Protein AF-A0A529MGX9-F1 (afdb_monomer_lite)

Radius of gyration: 15.9 Å; chains: 1; bounding box: 37×28×40 Å

Secondary structure (DSSP, 8-state):
-HHHHS-TTS-----HHHHHHHHHHHHHHHHHHHHHHHH-TTPPP----SHHHHHHHHHHHHHHHHHHHHHHTT-HHHHHHHHHHHHHHHHHHHHHHHTTSS--

Structure (mmCIF, N/CA/C/O backbone):
data_AF-A0A529MGX9-F1
#
_entry.id   AF-A0A529MGX9-F1
#
loop_
_atom_site.group_PDB
_atom_site.id
_atom_site.type_symbol
_atom_site.label_atom_id
_atom_site.label_alt_id
_atom_site.label_comp_id
_atom_site.label_asym_id
_atom_site.label_entity_id
_atom_site.label_seq_id
_atom_site.pdbx_PDB_ins_code
_atom_site.Cartn_x
_atom_site.Cartn_y
_atom_site.Cartn_z
_atom_site.occupancy
_atom_site.B_iso_or_equiv
_atom_site.auth_seq_id
_atom_site.auth_comp_id
_atom_site.auth_asym_id
_atom_site.auth_atom_id
_atom_site.pdbx_PDB_model_num
ATOM 1 N N . PHE A 1 1 ? 4.455 -6.044 -13.069 1.00 87.44 1 PHE A N 1
ATOM 2 C CA . PHE A 1 1 ? 5.745 -6.507 -13.591 1.00 87.44 1 PHE A CA 1
ATOM 3 C C . PHE A 1 1 ? 6.391 -5.421 -14.434 1.00 87.44 1 PHE A C 1
ATOM 5 O O . PHE A 1 1 ? 7.242 -4.731 -13.902 1.00 87.44 1 PHE A O 1
ATOM 12 N N . MET A 1 2 ? 5.939 -5.166 -15.672 1.00 89.75 2 MET A N 1
ATOM 13 C CA . MET A 1 2 ? 6.582 -4.149 -16.528 1.00 89.75 2 MET A CA 1
ATOM 14 C C . MET A 1 2 ? 6.689 -2.768 -15.867 1.00 89.75 2 MET A C 1
ATOM 16 O O . MET A 1 2 ? 7.749 -2.168 -15.875 1.00 89.75 2 MET A O 1
ATOM 20 N N . LEU A 1 3 ? 5.617 -2.300 -15.221 1.00 91.06 3 LEU A N 1
ATOM 21 C CA . LEU A 1 3 ? 5.623 -1.012 -14.515 1.00 91.06 3 LEU A CA 1
ATOM 22 C C . LEU A 1 3 ? 6.325 -1.043 -13.148 1.00 91.06 3 LEU A C 1
ATOM 24 O O . LEU A 1 3 ? 6.585 0.012 -12.585 1.00 91.06 3 LEU A O 1
ATOM 28 N N . SER A 1 4 ? 6.556 -2.225 -12.573 1.00 90.00 4 SER A N 1
ATOM 29 C CA . SER A 1 4 ? 7.065 -2.376 -11.203 1.00 90.00 4 SER A CA 1
ATOM 30 C C . SER A 1 4 ? 8.566 -2.643 -11.142 1.00 90.00 4 SER A C 1
ATOM 32 O O . SER A 1 4 ? 9.215 -2.203 -10.196 1.00 90.00 4 SER A O 1
ATOM 34 N N . ASP A 1 5 ? 9.115 -3.336 -12.140 1.00 83.62 5 ASP A N 1
ATOM 35 C CA . ASP A 1 5 ? 10.432 -3.978 -12.046 1.00 83.62 5 ASP A CA 1
ATOM 36 C C . ASP A 1 5 ? 11.507 -3.269 -12.892 1.00 83.62 5 ASP A C 1
ATOM 38 O O . ASP A 1 5 ? 12.681 -3.652 -12.857 1.00 83.62 5 ASP A O 1
ATOM 42 N N . SER A 1 6 ? 11.153 -2.191 -13.603 1.00 79.38 6 SER A N 1
ATOM 43 C CA . SER A 1 6 ? 12.132 -1.272 -14.185 1.00 79.38 6 SER A CA 1
ATOM 44 C C . SER A 1 6 ? 11.819 0.196 -13.915 1.00 79.38 6 SER A C 1
ATOM 46 O O . SER A 1 6 ? 10.659 0.606 -13.854 1.00 79.38 6 SER A O 1
ATOM 48 N N . PRO A 1 7 ? 12.869 1.019 -13.789 1.00 77.50 7 PRO A N 1
ATOM 49 C CA . PRO A 1 7 ? 12.754 2.450 -14.014 1.00 77.50 7 PRO A CA 1
ATOM 50 C C . PRO A 1 7 ? 12.209 2.761 -15.421 1.00 77.50 7 PRO A C 1
ATOM 52 O O . PRO A 1 7 ? 12.471 1.989 -16.347 1.00 77.50 7 PRO A O 1
ATOM 55 N N . PRO A 1 8 ? 11.485 3.881 -15.601 1.00 76.38 8 PRO A N 1
ATOM 56 C CA . PRO A 1 8 ? 10.880 4.247 -16.886 1.00 76.38 8 PRO A CA 1
ATOM 57 C C . PRO A 1 8 ? 11.899 4.404 -18.024 1.00 76.38 8 PRO A C 1
ATOM 59 O O . PRO A 1 8 ? 11.546 4.242 -19.187 1.00 76.38 8 PRO A O 1
ATOM 62 N N . GLU A 1 9 ? 13.155 4.707 -17.700 1.00 80.75 9 GLU A N 1
ATOM 63 C CA . GLU A 1 9 ? 14.257 4.868 -18.646 1.00 80.75 9 GLU A CA 1
ATOM 64 C C . GLU A 1 9 ? 14.954 3.560 -19.050 1.00 80.75 9 GLU A C 1
ATOM 66 O O . GLU A 1 9 ? 15.849 3.590 -19.893 1.00 80.75 9 GLU A O 1
ATOM 71 N N . ARG A 1 10 ? 14.596 2.422 -18.439 1.00 81.81 10 ARG A N 1
ATOM 72 C CA . ARG A 1 10 ? 15.264 1.137 -18.672 1.00 81.81 10 ARG A CA 1
ATOM 73 C C . ARG A 1 10 ? 14.342 0.154 -19.380 1.00 81.81 10 ARG A C 1
ATOM 75 O O . ARG A 1 10 ? 13.213 -0.069 -18.940 1.00 81.81 10 ARG A O 1
ATOM 82 N N . ASP A 1 11 ? 14.885 -0.516 -20.391 1.00 82.62 11 ASP A N 1
ATOM 83 C CA . ASP A 1 11 ? 14.216 -1.630 -21.055 1.00 82.62 11 ASP A CA 1
ATOM 84 C C . ASP A 1 11 ? 13.873 -2.757 -20.064 1.00 82.62 11 ASP A C 1
ATOM 86 O O . ASP A 1 11 ? 14.614 -3.050 -19.115 1.00 82.62 11 ASP A O 1
ATOM 90 N N . VAL A 1 12 ? 12.716 -3.382 -20.291 1.00 84.06 12 VAL A N 1
ATOM 91 C CA . VAL A 1 12 ? 12.236 -4.553 -19.548 1.00 84.06 12 VAL A CA 1
ATOM 92 C C . VAL A 1 12 ? 12.196 -5.737 -20.479 1.00 84.06 12 VAL A C 1
ATOM 94 O O . VAL A 1 12 ? 11.434 -5.747 -21.445 1.00 84.06 12 VAL A O 1
ATOM 97 N N . GLU A 1 13 ? 12.934 -6.776 -20.117 1.00 87.12 13 GLU A N 1
ATOM 98 C CA . GLU A 1 13 ? 12.708 -8.099 -20.672 1.00 87.12 13 GLU A CA 1
ATOM 99 C C . GLU A 1 13 ? 11.552 -8.773 -19.932 1.00 87.12 13 GLU A C 1
ATOM 101 O O . GLU A 1 13 ? 11.478 -8.776 -18.698 1.00 87.12 13 GLU A O 1
ATOM 106 N N . TRP A 1 14 ? 10.619 -9.331 -20.699 1.00 89.31 14 TRP A N 1
ATOM 107 C CA . TRP A 1 14 ? 9.554 -10.150 -20.142 1.00 89.31 14 TRP A CA 1
ATOM 108 C C . TRP A 1 14 ? 10.142 -11.390 -19.465 1.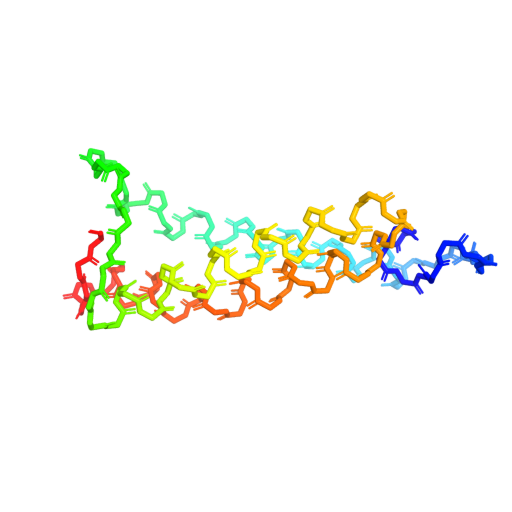00 89.31 14 TRP A C 1
ATOM 110 O O . TRP A 1 14 ? 10.930 -12.111 -20.072 1.00 89.31 14 TRP A O 1
ATOM 120 N N . THR A 1 15 ? 9.702 -11.678 -18.238 1.00 93.00 15 THR A N 1
ATOM 121 C CA . THR A 1 15 ? 10.004 -12.942 -17.561 1.00 93.00 15 THR A CA 1
ATOM 122 C C . THR A 1 15 ? 8.754 -13.509 -16.899 1.00 93.00 15 THR A C 1
ATOM 124 O O . THR A 1 15 ? 7.962 -12.778 -16.292 1.00 93.00 15 THR A O 1
ATOM 127 N N . ASP A 1 16 ? 8.590 -14.829 -16.978 1.00 95.38 16 ASP A N 1
ATOM 128 C CA . ASP A 1 16 ? 7.464 -15.520 -16.341 1.00 95.38 16 ASP A CA 1
ATOM 129 C C . ASP A 1 16 ? 7.528 -15.402 -14.812 1.00 95.38 16 ASP A C 1
ATOM 131 O O . ASP A 1 16 ? 6.506 -15.191 -14.156 1.00 95.38 16 ASP A O 1
ATOM 135 N N . ASP A 1 17 ? 8.734 -15.425 -14.238 1.00 94.62 17 ASP A N 1
ATOM 136 C CA . ASP A 1 17 ? 8.953 -15.213 -12.804 1.00 94.62 17 ASP A CA 1
ATOM 137 C C . ASP A 1 17 ? 8.526 -13.813 -12.353 1.00 94.62 17 ASP A C 1
ATOM 139 O O . ASP A 1 17 ? 7.895 -13.653 -11.299 1.00 94.62 17 ASP A O 1
ATOM 143 N N . GLY A 1 18 ? 8.816 -12.797 -13.168 1.00 92.38 18 GLY A N 1
ATOM 144 C CA . GLY A 1 18 ? 8.392 -11.424 -12.937 1.00 92.38 18 GLY A CA 1
ATOM 145 C C . GLY A 1 18 ? 6.872 -11.262 -12.995 1.00 92.38 18 GLY A C 1
ATOM 146 O O . GLY A 1 18 ? 6.260 -10.649 -12.109 1.00 92.38 18 GLY A O 1
ATOM 147 N N . ALA A 1 19 ? 6.232 -11.875 -13.994 1.00 94.00 19 ALA A N 1
ATOM 148 C CA . ALA A 1 19 ? 4.776 -11.924 -14.097 1.00 94.00 19 ALA A CA 1
ATOM 149 C C . ALA A 1 19 ? 4.145 -12.634 -12.882 1.00 94.00 19 ALA A C 1
ATOM 151 O O . ALA A 1 19 ? 3.206 -12.111 -12.270 1.00 94.00 19 ALA A O 1
ATOM 152 N N . ALA A 1 20 ? 4.708 -13.770 -12.463 1.00 96.69 20 ALA A N 1
ATOM 153 C CA . ALA A 1 20 ? 4.265 -14.506 -11.283 1.00 96.69 20 ALA A CA 1
ATOM 154 C C . ALA A 1 20 ? 4.442 -13.693 -9.987 1.00 96.69 20 ALA A C 1
ATOM 156 O O . ALA A 1 20 ? 3.580 -13.736 -9.104 1.00 96.69 20 ALA A O 1
ATOM 157 N N . GLY A 1 21 ? 5.523 -12.916 -9.866 1.00 95.50 21 GLY A N 1
ATOM 158 C CA . GLY A 1 21 ? 5.751 -11.990 -8.754 1.00 95.50 21 GLY A CA 1
ATOM 159 C C . GLY A 1 21 ? 4.659 -10.929 -8.642 1.00 95.50 21 GLY A C 1
ATOM 160 O O . GLY A 1 21 ? 4.051 -10.771 -7.578 1.00 95.50 21 GLY A O 1
ATOM 161 N N . ALA A 1 22 ? 4.338 -10.269 -9.755 1.00 95.62 22 ALA A N 1
ATOM 162 C CA . ALA A 1 22 ? 3.256 -9.290 -9.805 1.00 95.62 22 ALA A CA 1
ATOM 163 C C . ALA A 1 22 ? 1.895 -9.921 -9.463 1.00 95.62 22 ALA A C 1
ATOM 165 O O . ALA A 1 22 ? 1.132 -9.346 -8.685 1.00 95.62 22 ALA A O 1
ATOM 166 N N . HIS A 1 23 ? 1.621 -11.129 -9.965 1.00 97.19 23 HIS A N 1
ATOM 167 C CA . HIS A 1 23 ? 0.411 -11.873 -9.621 1.00 97.19 23 HIS A CA 1
ATOM 168 C C . HIS A 1 23 ? 0.312 -12.141 -8.110 1.00 97.19 23 HIS A C 1
ATOM 170 O O . HIS A 1 23 ? -0.714 -11.839 -7.499 1.00 97.19 23 HIS A O 1
ATOM 176 N N . ARG A 1 24 ? 1.383 -12.635 -7.469 1.00 97.81 24 ARG A N 1
ATOM 177 C CA . ARG A 1 24 ? 1.401 -12.871 -6.011 1.00 97.81 24 ARG A CA 1
ATOM 178 C C . ARG A 1 24 ? 1.091 -11.602 -5.217 1.00 97.81 24 ARG A C 1
ATOM 180 O O . ARG A 1 24 ? 0.392 -11.676 -4.203 1.00 97.81 24 ARG A O 1
ATOM 187 N N . PHE A 1 25 ? 1.585 -10.450 -5.668 1.00 97.44 25 PHE A N 1
ATOM 188 C CA . PHE A 1 25 ? 1.303 -9.181 -5.008 1.00 97.44 25 PHE A CA 1
ATOM 189 C C . PHE A 1 25 ? -0.151 -8.736 -5.172 1.00 97.44 25 PHE A C 1
ATOM 191 O O . PHE A 1 25 ? -0.785 -8.385 -4.180 1.00 97.44 25 PHE A O 1
ATOM 198 N N . VAL A 1 26 ? -0.727 -8.842 -6.372 1.00 97.88 26 VAL A N 1
ATOM 199 C CA . VAL A 1 26 ? -2.158 -8.559 -6.581 1.00 97.88 26 VAL A CA 1
ATOM 200 C C . VAL A 1 26 ? -3.024 -9.464 -5.700 1.00 97.88 26 VAL A C 1
ATOM 202 O O . VAL A 1 26 ? -3.914 -8.977 -5.005 1.00 97.88 26 VAL A O 1
ATOM 205 N N . GLN A 1 27 ? -2.703 -10.759 -5.618 1.00 98.31 27 GLN A N 1
ATOM 206 C CA . GLN A 1 27 ? -3.398 -11.692 -4.721 1.00 98.31 27 GLN A CA 1
ATOM 207 C C . GLN A 1 27 ? -3.236 -11.329 -3.239 1.00 98.31 27 GLN A C 1
ATOM 209 O O . GLN A 1 27 ? -4.090 -11.639 -2.410 1.00 98.31 27 GLN A O 1
ATOM 214 N N . ARG A 1 28 ? -2.127 -10.691 -2.854 1.00 97.69 28 ARG A N 1
ATOM 215 C CA . ARG A 1 28 ? -1.945 -10.166 -1.497 1.00 97.69 28 ARG A CA 1
ATOM 216 C C . ARG A 1 28 ? -2.868 -8.983 -1.218 1.00 97.69 28 ARG A C 1
ATOM 218 O O . ARG A 1 28 ? -3.501 -8.978 -0.168 1.00 97.69 28 ARG A O 1
ATOM 225 N N . ILE A 1 29 ? -2.970 -8.031 -2.143 1.00 97.69 29 ILE A N 1
ATOM 226 C CA . ILE A 1 29 ? -3.905 -6.903 -2.023 1.00 97.69 29 ILE A CA 1
ATOM 227 C C . ILE A 1 29 ? -5.340 -7.424 -1.927 1.00 97.69 29 ILE A C 1
ATOM 229 O O . ILE A 1 29 ? -6.077 -7.008 -1.041 1.00 97.69 29 ILE A O 1
ATOM 233 N N . TRP A 1 30 ? -5.710 -8.383 -2.780 1.00 97.69 30 TRP A N 1
ATOM 234 C CA . TRP A 1 30 ? -7.040 -8.990 -2.757 1.00 97.69 30 TRP A CA 1
ATOM 235 C C . TRP A 1 30 ? -7.401 -9.552 -1.377 1.00 97.69 30 TRP A C 1
ATOM 237 O O . TRP A 1 30 ? -8.463 -9.244 -0.847 1.00 97.69 30 TRP A O 1
ATOM 247 N N . ARG A 1 31 ? -6.491 -10.305 -0.747 1.00 96.50 31 ARG A N 1
ATOM 248 C CA . ARG A 1 31 ? -6.695 -10.838 0.610 1.00 96.50 31 ARG A CA 1
ATOM 249 C C . ARG A 1 31 ? -6.881 -9.741 1.660 1.00 96.50 31 ARG A C 1
ATOM 251 O O . ARG A 1 31 ? -7.757 -9.876 2.502 1.00 96.50 31 ARG A O 1
ATOM 258 N N . LEU A 1 32 ? -6.106 -8.653 1.594 1.00 96.12 32 LEU A N 1
ATOM 259 C CA . LEU A 1 32 ? -6.280 -7.508 2.502 1.00 96.12 32 LEU A CA 1
ATOM 260 C C . LEU A 1 32 ? -7.660 -6.862 2.344 1.00 96.12 32 LEU A C 1
ATOM 262 O O . LEU A 1 32 ? -8.304 -6.539 3.336 1.00 96.12 32 LEU A O 1
ATOM 266 N N . VAL A 1 33 ? -8.126 -6.707 1.102 1.00 95.56 33 VAL A N 1
ATOM 267 C CA . VAL A 1 33 ? -9.465 -6.173 0.820 1.00 95.56 33 VAL A CA 1
ATOM 268 C C . VAL A 1 33 ? -10.550 -7.100 1.358 1.00 95.56 33 VAL A C 1
ATOM 270 O O . VAL A 1 33 ? -11.512 -6.604 1.926 1.00 95.56 33 VAL A O 1
ATOM 273 N N . GLN A 1 34 ? -10.400 -8.421 1.223 1.00 95.75 34 GLN A N 1
ATOM 274 C CA . GLN A 1 34 ? -11.365 -9.384 1.766 1.00 95.75 34 GLN A CA 1
ATOM 275 C C . GLN A 1 34 ? -11.478 -9.288 3.293 1.00 95.75 34 GLN A C 1
ATOM 277 O O . GLN A 1 34 ? -12.589 -9.207 3.801 1.00 95.75 34 GLN A O 1
ATOM 282 N N . ILE A 1 35 ? -10.350 -9.190 4.007 1.00 93.69 35 ILE A N 1
ATOM 283 C CA . ILE A 1 35 ? -10.339 -8.985 5.468 1.00 93.69 35 ILE A CA 1
ATOM 284 C C . ILE A 1 35 ? -11.081 -7.693 5.834 1.00 93.69 35 ILE A C 1
ATOM 286 O O . ILE A 1 35 ? -11.926 -7.674 6.722 1.00 93.69 35 ILE A O 1
ATOM 290 N N . ALA A 1 36 ? -10.802 -6.604 5.116 1.00 92.38 36 ALA A N 1
ATOM 291 C CA . ALA A 1 36 ? -11.461 -5.326 5.358 1.00 92.38 36 ALA A CA 1
ATOM 292 C C . ALA A 1 36 ? -12.964 -5.354 5.016 1.00 92.38 36 ALA A C 1
ATOM 294 O O . ALA A 1 36 ? -13.763 -4.701 5.683 1.00 92.38 36 ALA A O 1
ATOM 295 N N . ALA A 1 37 ? -13.366 -6.095 3.982 1.00 92.94 37 ALA A N 1
ATOM 296 C CA . ALA A 1 37 ? -14.742 -6.135 3.491 1.00 92.94 37 ALA A CA 1
ATOM 297 C C . ALA A 1 37 ? -15.737 -6.718 4.506 1.00 92.94 37 ALA A C 1
ATOM 299 O O . ALA A 1 37 ? -16.919 -6.390 4.434 1.00 92.94 37 ALA A O 1
ATOM 300 N N . GLU A 1 38 ? -15.274 -7.536 5.452 1.00 89.38 38 GLU A N 1
ATOM 301 C CA . GLU A 1 38 ? -16.108 -8.062 6.537 1.00 89.38 38 GLU A CA 1
ATOM 302 C C . GLU A 1 38 ? -16.386 -7.006 7.622 1.00 89.38 38 GLU A C 1
ATOM 304 O O . GLU A 1 38 ? -17.480 -6.978 8.185 1.00 89.38 38 GLU A O 1
ATOM 309 N N . SER A 1 39 ? -15.436 -6.095 7.866 1.00 89.00 39 SER A N 1
ATOM 310 C CA . SER A 1 39 ? -15.472 -5.158 9.003 1.00 89.00 39 SER A CA 1
ATOM 311 C C . SER A 1 39 ? -15.827 -3.713 8.639 1.00 89.00 39 SER A C 1
ATOM 313 O O . SER 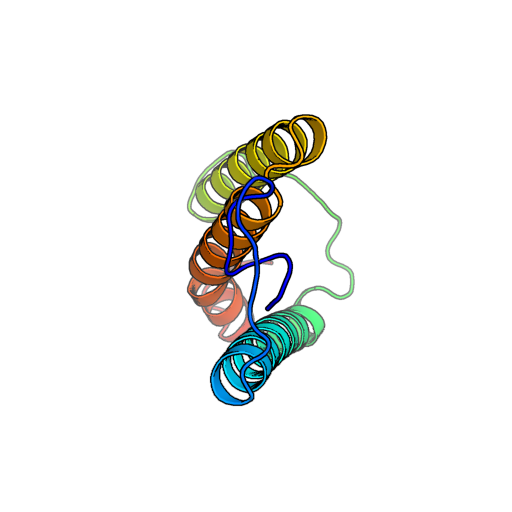A 1 39 ? -16.273 -2.951 9.492 1.00 89.00 39 SER A O 1
ATOM 315 N N . LEU A 1 40 ? -15.624 -3.306 7.384 1.00 87.75 40 LEU A N 1
ATOM 316 C CA . LEU A 1 40 ? -15.893 -1.943 6.916 1.00 87.75 40 LEU A CA 1
ATOM 317 C C . LEU A 1 40 ? -17.348 -1.612 6.504 1.00 87.75 40 LEU A C 1
ATOM 319 O O . LEU A 1 40 ? -17.637 -0.416 6.373 1.00 87.75 40 LEU A O 1
ATOM 323 N N . PRO A 1 41 ? -18.292 -2.554 6.277 1.00 92.06 41 PRO A N 1
ATOM 324 C CA . PRO A 1 41 ? -19.665 -2.185 5.937 1.00 92.06 41 PRO A CA 1
ATOM 325 C C . PRO A 1 41 ? -20.299 -1.252 6.981 1.00 92.06 41 PRO A C 1
ATOM 327 O O . PRO A 1 41 ? -20.362 -1.560 8.166 1.00 92.06 41 PRO A O 1
ATOM 330 N N . GLY A 1 42 ? -20.788 -0.090 6.537 1.00 90.00 42 GLY A N 1
ATOM 331 C CA . GLY A 1 42 ? -21.412 0.913 7.411 1.00 90.00 42 GLY A CA 1
ATOM 332 C C . GLY A 1 42 ? -20.434 1.840 8.146 1.00 90.00 42 GLY A C 1
ATOM 333 O O . GLY A 1 42 ? -20.876 2.829 8.738 1.00 90.00 42 GLY A O 1
ATOM 334 N N . VAL A 1 43 ? -19.123 1.594 8.059 1.00 91.19 43 VAL A N 1
ATOM 335 C CA . VAL A 1 43 ? -18.093 2.496 8.587 1.00 91.19 43 VAL A CA 1
ATOM 336 C C . VAL A 1 43 ? -18.016 3.736 7.699 1.00 91.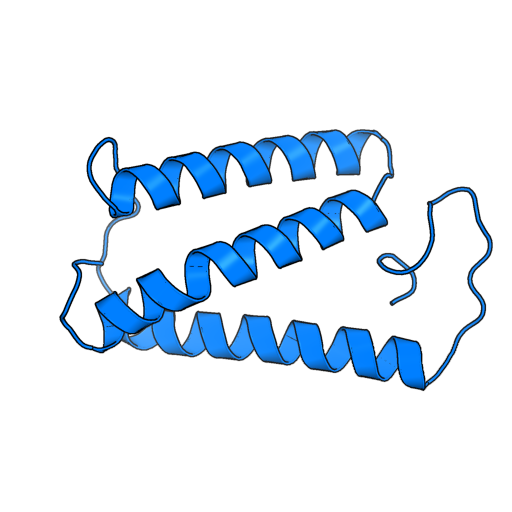19 43 VAL A C 1
ATOM 338 O O . VAL A 1 43 ? -17.829 3.656 6.483 1.00 91.19 43 VAL A O 1
ATOM 341 N N . LYS A 1 44 ? -18.189 4.917 8.299 1.00 91.75 44 LYS A N 1
ATOM 342 C CA . LYS A 1 44 ? -18.066 6.184 7.572 1.00 91.75 44 LYS A CA 1
ATOM 343 C C . LYS A 1 44 ? -16.585 6.504 7.359 1.00 91.75 44 LYS A C 1
ATOM 345 O O . LYS A 1 44 ? -15.850 6.529 8.344 1.00 91.75 44 LYS A O 1
ATOM 350 N N . PRO A 1 45 ? -16.150 6.830 6.128 1.00 89.19 45 PRO A N 1
ATOM 351 C CA . PRO A 1 45 ? -14.777 7.252 5.889 1.00 89.19 45 PRO A CA 1
ATOM 352 C C . PRO A 1 45 ? -14.430 8.480 6.736 1.00 89.19 45 PRO A C 1
ATOM 354 O O . PRO A 1 45 ? -15.056 9.534 6.603 1.00 89.19 45 PRO A O 1
ATOM 357 N N . ALA A 1 46 ? -13.430 8.348 7.602 1.00 90.75 46 ALA A N 1
ATOM 358 C CA . ALA A 1 46 ? -12.940 9.430 8.441 1.00 90.75 46 ALA A CA 1
ATOM 359 C C . ALA A 1 46 ? -11.434 9.279 8.670 1.00 90.75 46 ALA A C 1
ATOM 361 O O . ALA A 1 46 ? -10.937 8.195 8.962 1.00 90.75 46 ALA A O 1
ATOM 362 N N . ALA A 1 47 ? -10.696 10.383 8.556 1.00 91.62 47 ALA A N 1
ATOM 363 C CA . ALA A 1 47 ? -9.285 10.394 8.912 1.00 91.62 47 ALA A CA 1
ATOM 364 C C . ALA A 1 47 ? -9.140 10.424 10.439 1.00 91.62 47 ALA A C 1
ATOM 366 O O . ALA A 1 47 ? -9.563 11.381 11.093 1.00 91.62 47 ALA A O 1
ATOM 367 N N . ALA A 1 48 ? -8.499 9.403 11.001 1.00 92.94 48 ALA A N 1
ATOM 368 C CA . ALA A 1 48 ? -8.085 9.416 12.397 1.00 92.94 48 ALA A CA 1
ATOM 369 C C . ALA A 1 48 ? -6.903 10.379 12.605 1.00 92.94 4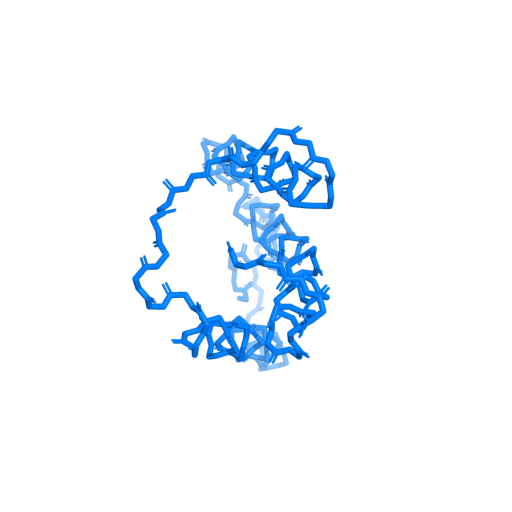8 ALA A C 1
ATOM 371 O O . ALA A 1 48 ? -6.067 10.558 11.711 1.00 92.94 48 ALA A O 1
ATOM 372 N N . LYS A 1 49 ? -6.850 11.005 13.786 1.00 93.50 49 LYS A N 1
ATOM 373 C CA . LYS A 1 49 ? -5.821 11.992 14.165 1.00 93.50 49 LYS A CA 1
ATOM 374 C C . LYS A 1 49 ? -4.839 11.464 15.209 1.00 93.50 49 LYS A C 1
ATOM 376 O O . LYS A 1 49 ? -3.670 11.829 15.165 1.00 93.50 49 LYS A O 1
ATOM 381 N N . ASP A 1 50 ? -5.306 10.571 16.077 1.00 92.69 50 ASP A N 1
ATOM 382 C CA . ASP A 1 50 ? -4.585 10.099 17.258 1.00 92.69 50 ASP A CA 1
ATOM 383 C C . ASP A 1 50 ? -4.575 8.564 17.332 1.00 92.69 50 ASP A C 1
ATOM 385 O O . ASP A 1 50 ? -5.346 7.886 16.645 1.00 92.69 50 ASP A O 1
ATOM 389 N N . GLY A 1 51 ? -3.696 8.021 18.178 1.00 93.44 51 GLY A N 1
ATOM 390 C CA . GLY A 1 51 ? -3.551 6.579 18.395 1.00 93.44 51 GLY A CA 1
ATOM 391 C C . GLY A 1 51 ? -3.093 5.805 17.154 1.00 93.44 51 GLY A C 1
ATOM 392 O O . GLY A 1 51 ? -2.600 6.380 16.178 1.00 93.44 51 GLY A O 1
ATOM 393 N N . ASP A 1 52 ? -3.281 4.487 17.190 1.00 91.88 52 ASP A N 1
ATOM 394 C CA . ASP A 1 52 ? -2.836 3.581 16.123 1.00 91.88 52 ASP A CA 1
ATOM 395 C C . ASP A 1 52 ? -3.547 3.870 14.794 1.00 91.88 52 ASP A C 1
ATOM 397 O O . ASP A 1 52 ? -2.910 3.938 13.741 1.00 91.88 52 ASP A O 1
ATOM 401 N N . ALA A 1 53 ? -4.848 4.174 14.838 1.00 92.50 53 ALA A N 1
ATOM 402 C CA . ALA A 1 53 ? -5.601 4.604 13.662 1.00 92.50 53 ALA A CA 1
ATOM 403 C C . ALA A 1 53 ? -5.052 5.921 13.076 1.00 92.50 53 ALA A C 1
ATOM 405 O O . ALA A 1 53 ? -4.958 6.075 11.855 1.00 92.50 53 ALA A O 1
ATOM 406 N N . GLY A 1 54 ? -4.634 6.870 13.923 1.00 95.31 54 GLY A N 1
ATOM 407 C CA . GLY A 1 54 ? -3.974 8.105 13.494 1.00 95.31 54 GLY A CA 1
ATOM 408 C C . GLY A 1 54 ? -2.631 7.847 12.808 1.00 95.3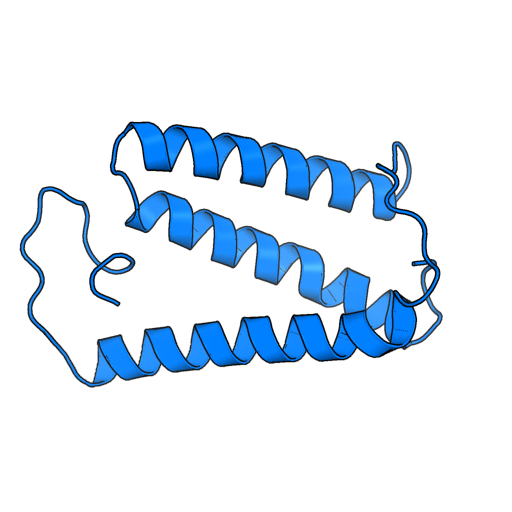1 54 GLY A C 1
ATOM 409 O O . GLY A 1 54 ? -2.331 8.461 11.779 1.00 95.31 54 GLY A O 1
ATOM 410 N N . ALA A 1 55 ? -1.845 6.893 13.315 1.00 94.38 55 ALA A N 1
ATOM 411 C CA . ALA A 1 55 ? -0.601 6.467 12.678 1.00 94.38 55 ALA A CA 1
ATOM 412 C C . ALA A 1 55 ? -0.851 5.855 11.287 1.00 94.38 55 ALA A C 1
ATOM 414 O O . ALA A 1 55 ? -0.165 6.225 10.327 1.00 94.38 55 ALA A O 1
ATOM 415 N N . VAL A 1 56 ? -1.874 5.001 11.150 1.00 94.69 56 VAL A N 1
ATOM 416 C CA . VAL A 1 56 ? -2.304 4.431 9.860 1.00 94.69 56 VAL A CA 1
ATOM 417 C C . VAL A 1 56 ? -2.755 5.528 8.896 1.00 94.69 56 VAL A C 1
ATOM 419 O O . VAL A 1 56 ? -2.276 5.590 7.764 1.00 94.69 56 VAL A O 1
ATOM 422 N N . SER A 1 57 ? -3.611 6.446 9.352 1.00 95.88 57 SER A N 1
ATOM 423 C CA . SER A 1 57 ? -4.099 7.584 8.565 1.00 95.88 57 SER A CA 1
ATOM 424 C C . SER A 1 57 ? -2.941 8.443 8.044 1.00 95.88 57 SER A C 1
ATOM 426 O O . SER A 1 57 ? -2.867 8.747 6.849 1.00 95.88 57 SER A O 1
ATOM 428 N N . LYS A 1 58 ? -1.970 8.772 8.904 1.00 96.50 58 LYS A N 1
ATOM 429 C CA . LYS A 1 58 ? -0.777 9.544 8.528 1.00 96.50 58 LYS A CA 1
ATOM 430 C C . LYS A 1 58 ? 0.086 8.809 7.500 1.00 96.50 58 LYS A C 1
ATOM 432 O O . LYS A 1 58 ? 0.541 9.432 6.538 1.00 96.50 58 LYS A O 1
ATOM 437 N N . ALA A 1 59 ? 0.311 7.508 7.688 1.00 96.44 59 ALA A N 1
ATOM 438 C CA . ALA A 1 59 ? 1.064 6.686 6.745 1.00 96.44 59 ALA A CA 1
ATOM 439 C C . ALA A 1 59 ? 0.371 6.630 5.374 1.00 96.44 59 ALA A C 1
ATOM 441 O O . ALA A 1 59 ? 1.017 6.891 4.358 1.00 96.44 59 ALA A O 1
ATOM 442 N N . ALA A 1 60 ? -0.944 6.394 5.349 1.00 96.62 60 ALA A N 1
ATOM 443 C CA . ALA A 1 60 ? -1.741 6.344 4.127 1.00 96.62 60 ALA A CA 1
ATOM 444 C C . ALA A 1 60 ? -1.683 7.662 3.341 1.00 96.62 60 ALA A C 1
ATOM 446 O O . ALA A 1 60 ? -1.401 7.645 2.146 1.00 96.62 60 ALA A O 1
ATOM 447 N N . HIS A 1 61 ? -1.854 8.813 4.002 1.00 97.38 61 HIS A N 1
ATOM 448 C CA . HIS A 1 61 ? -1.778 10.121 3.337 1.00 97.38 61 HIS A CA 1
ATOM 449 C C . HIS A 1 61 ? -0.370 10.441 2.819 1.00 97.38 61 HIS A C 1
ATOM 451 O O . HIS A 1 61 ? -0.221 10.973 1.717 1.00 97.38 61 HIS A O 1
ATOM 457 N N . LYS A 1 62 ? 0.679 10.103 3.584 1.00 98.00 62 LYS A N 1
ATOM 458 C CA . LYS A 1 62 ? 2.070 10.285 3.141 1.00 98.00 62 LYS A CA 1
ATOM 459 C C . LYS A 1 62 ? 2.362 9.452 1.892 1.00 98.00 62 LYS A C 1
ATOM 461 O O . LYS A 1 62 ? 2.980 9.957 0.957 1.00 98.00 62 LYS A O 1
ATOM 466 N N . ILE A 1 63 ? 1.908 8.200 1.878 1.00 98.44 63 ILE A N 1
ATOM 467 C CA . ILE A 1 63 ? 2.071 7.298 0.739 1.00 98.44 63 ILE A CA 1
ATOM 468 C C . ILE A 1 63 ? 1.251 7.781 -0.458 1.00 98.44 63 ILE A C 1
ATOM 470 O O . ILE A 1 63 ? 1.803 7.867 -1.547 1.00 98.44 63 ILE A O 1
ATOM 474 N N . LEU A 1 64 ? -0.014 8.165 -0.265 1.00 98.06 64 LEU A N 1
ATOM 475 C CA . LEU A 1 64 ? -0.868 8.702 -1.328 1.00 98.06 64 LEU A CA 1
ATOM 476 C C . LEU A 1 64 ? -0.208 9.893 -2.031 1.00 98.06 64 LEU A C 1
ATOM 478 O O . LEU A 1 64 ? -0.141 9.929 -3.258 1.00 98.06 64 LEU A O 1
ATOM 482 N N . ARG A 1 65 ? 0.334 10.837 -1.252 1.00 98.69 65 ARG A N 1
ATOM 483 C CA . ARG A 1 65 ? 1.078 11.973 -1.798 1.00 98.69 65 ARG A CA 1
ATOM 484 C C . ARG A 1 65 ? 2.295 11.515 -2.606 1.00 98.69 65 ARG A C 1
ATOM 486 O O . ARG A 1 65 ? 2.470 11.967 -3.730 1.00 98.69 65 ARG A O 1
ATOM 493 N N . ALA A 1 66 ? 3.116 10.622 -2.051 1.00 98.56 66 ALA A N 1
ATOM 494 C CA . ALA A 1 66 ? 4.313 10.125 -2.730 1.00 98.56 66 ALA A CA 1
ATOM 495 C C . ALA A 1 66 ? 3.979 9.378 -4.033 1.00 98.56 66 ALA A C 1
ATOM 497 O O . ALA A 1 66 ? 4.644 9.591 -5.040 1.00 98.56 66 ALA A O 1
ATOM 498 N N . VAL A 1 67 ? 2.922 8.558 -4.035 1.00 98.56 67 VAL A N 1
ATOM 499 C CA . VAL A 1 67 ? 2.408 7.882 -5.236 1.00 98.56 67 VAL A CA 1
ATOM 500 C C . VAL A 1 67 ? 2.016 8.903 -6.301 1.00 98.56 67 VAL A C 1
ATOM 502 O O . VAL A 1 67 ? 2.401 8.736 -7.454 1.00 98.56 67 VAL A O 1
ATOM 505 N N . GLY A 1 68 ? 1.297 9.967 -5.925 1.00 98.50 68 GLY A N 1
ATOM 506 C CA . GLY A 1 68 ? 0.938 11.045 -6.849 1.00 98.50 68 GLY A CA 1
ATOM 507 C C . GLY A 1 68 ? 2.166 11.714 -7.471 1.00 98.50 68 GLY A C 1
ATOM 508 O O . GLY A 1 68 ? 2.276 11.782 -8.692 1.00 98.50 68 GLY A O 1
ATOM 509 N N . GLU A 1 69 ? 3.132 12.117 -6.642 1.00 98.50 69 GLU A N 1
ATOM 510 C CA . GLU A 1 69 ? 4.379 12.752 -7.098 1.00 98.50 69 GLU A CA 1
ATOM 511 C C . GLU A 1 69 ? 5.236 11.824 -7.982 1.00 98.50 69 GLU A C 1
ATOM 513 O O . GLU A 1 69 ? 5.913 12.289 -8.903 1.00 98.50 69 GLU A O 1
ATOM 518 N N . ASP A 1 70 ? 5.248 10.517 -7.701 1.00 97.69 70 ASP A N 1
ATOM 519 C CA . ASP A 1 70 ? 5.956 9.527 -8.514 1.00 97.69 70 ASP A CA 1
ATOM 520 C C . ASP A 1 70 ? 5.255 9.321 -9.869 1.00 97.69 70 ASP A C 1
ATOM 522 O O . ASP A 1 70 ? 5.939 9.261 -10.891 1.00 97.69 70 ASP A O 1
ATOM 526 N N . ILE A 1 71 ? 3.916 9.286 -9.913 1.00 96.75 71 ILE A N 1
ATOM 527 C CA . ILE A 1 71 ? 3.138 9.175 -11.162 1.00 96.75 71 ILE A CA 1
ATOM 528 C C . ILE A 1 71 ? 3.361 10.392 -12.068 1.00 96.75 71 ILE A C 1
ATOM 530 O O . ILE A 1 71 ? 3.600 10.215 -13.262 1.00 96.75 71 ILE A O 1
ATOM 534 N N . GLU A 1 72 ? 3.349 11.611 -11.522 1.00 97.44 72 GLU A N 1
ATOM 535 C CA . GLU A 1 72 ? 3.615 12.845 -12.285 1.00 97.44 72 GLU A CA 1
ATOM 536 C C . GLU A 1 72 ? 4.990 12.831 -12.969 1.00 97.44 72 GLU A C 1
ATOM 538 O O . GLU A 1 72 ? 5.170 13.397 -14.045 1.00 97.44 72 GLU A O 1
ATOM 543 N N . LYS A 1 73 ? 5.963 12.146 -12.360 1.00 95.62 73 LYS A N 1
ATOM 544 C CA . LYS A 1 73 ? 7.332 11.989 -12.872 1.00 95.62 73 LYS A CA 1
ATOM 545 C C . LYS A 1 73 ? 7.517 10.719 -13.705 1.00 95.62 73 LYS A C 1
ATOM 547 O O . LYS A 1 73 ? 8.657 10.360 -13.995 1.00 95.62 73 LYS A O 1
ATOM 552 N N . LEU A 1 74 ? 6.430 10.015 -14.036 1.00 94.00 74 LEU A N 1
ATOM 553 C CA . LEU A 1 74 ? 6.429 8.714 -14.720 1.00 94.00 74 LEU A CA 1
ATOM 554 C C . LEU A 1 74 ? 7.231 7.619 -13.983 1.00 94.00 74 LEU A C 1
ATOM 556 O O . LEU A 1 74 ? 7.612 6.608 -14.564 1.00 94.00 74 LEU A O 1
ATOM 560 N N . GLY A 1 75 ? 7.473 7.788 -12.683 1.00 95.50 75 GLY A N 1
ATOM 561 C CA . GLY A 1 75 ? 8.188 6.852 -11.818 1.00 95.50 75 GLY A CA 1
ATOM 562 C C . GLY A 1 75 ? 7.295 5.724 -11.302 1.00 95.50 75 GLY A C 1
ATOM 563 O O . GLY A 1 75 ? 7.173 5.542 -10.090 1.00 95.50 75 GLY A O 1
ATOM 564 N N . PHE A 1 76 ? 6.651 4.969 -12.197 1.00 94.62 76 PHE A N 1
ATOM 565 C CA . PHE A 1 76 ? 5.657 3.950 -11.828 1.00 94.62 76 PHE A CA 1
ATOM 566 C C . PHE A 1 76 ? 6.207 2.847 -10.918 1.00 94.62 76 PHE A C 1
ATOM 568 O O . PHE A 1 76 ? 5.504 2.390 -10.018 1.00 94.62 76 PHE A O 1
ATOM 575 N N . ASN A 1 77 ? 7.471 2.467 -11.086 1.00 94.75 77 ASN A N 1
ATOM 576 C CA . ASN A 1 77 ? 8.129 1.488 -10.225 1.00 94.75 77 ASN A CA 1
ATOM 577 C C . ASN A 1 77 ? 8.205 1.962 -8.771 1.00 94.75 77 ASN A C 1
ATOM 579 O O . ASN A 1 77 ? 7.899 1.206 -7.848 1.00 94.75 77 ASN A O 1
ATOM 583 N N . ARG A 1 78 ? 8.541 3.240 -8.561 1.00 96.38 78 ARG A N 1
ATOM 584 C CA . ARG A 1 78 ? 8.546 3.865 -7.235 1.00 96.38 78 ARG A CA 1
ATOM 585 C C . ARG A 1 78 ? 7.132 3.981 -6.680 1.00 96.38 78 ARG A C 1
ATOM 587 O O . ARG A 1 78 ? 6.911 3.559 -5.548 1.00 96.38 78 ARG A O 1
ATOM 594 N N . ALA A 1 79 ? 6.172 4.426 -7.492 1.00 97.50 79 ALA A N 1
ATOM 595 C CA . ALA A 1 79 ? 4.767 4.485 -7.094 1.00 97.50 79 ALA A CA 1
ATOM 596 C C . ALA A 1 79 ? 4.250 3.109 -6.628 1.00 97.50 79 ALA A C 1
ATOM 598 O O . ALA A 1 79 ? 3.640 2.997 -5.566 1.00 97.50 79 ALA A O 1
ATOM 599 N N . ILE A 1 80 ? 4.559 2.036 -7.361 1.00 97.00 80 ILE A N 1
ATOM 600 C CA . ILE A 1 80 ? 4.181 0.670 -6.982 1.00 97.00 80 ILE A CA 1
ATOM 601 C C . ILE A 1 80 ? 4.908 0.230 -5.707 1.00 97.00 80 ILE A C 1
ATOM 603 O O . ILE A 1 80 ? 4.269 -0.351 -4.831 1.00 97.00 80 ILE A O 1
ATOM 607 N N . ALA A 1 81 ? 6.192 0.552 -5.536 1.00 97.06 81 ALA A N 1
ATOM 608 C CA . ALA A 1 81 ? 6.909 0.282 -4.288 1.00 97.06 81 ALA A CA 1
ATOM 609 C C . ALA A 1 81 ? 6.235 0.952 -3.072 1.00 97.06 81 ALA A C 1
ATOM 611 O O . ALA A 1 81 ? 6.103 0.325 -2.020 1.00 97.06 81 ALA A O 1
ATOM 612 N N . ARG A 1 82 ? 5.701 2.173 -3.219 1.00 98.19 82 ARG A N 1
ATOM 613 C CA . ARG A 1 82 ? 4.889 2.817 -2.168 1.00 98.19 82 ARG A CA 1
ATOM 614 C C . ARG A 1 82 ? 3.589 2.063 -1.880 1.00 98.19 82 ARG A C 1
ATOM 616 O O . ARG A 1 82 ? 3.166 1.989 -0.730 1.00 98.19 82 ARG A O 1
ATOM 623 N N . ILE A 1 83 ? 2.967 1.451 -2.886 1.00 97.69 83 ILE A N 1
ATOM 624 C CA . ILE A 1 83 ? 1.780 0.604 -2.683 1.00 97.69 83 ILE A CA 1
ATOM 625 C C . ILE A 1 83 ? 2.144 -0.672 -1.903 1.00 97.69 83 ILE A C 1
ATOM 627 O O . ILE A 1 83 ? 1.372 -1.091 -1.041 1.00 97.69 83 ILE A O 1
ATOM 631 N N . TYR A 1 84 ? 3.327 -1.265 -2.122 1.00 97.81 84 TYR A N 1
ATOM 632 C CA . TYR A 1 84 ? 3.833 -2.347 -1.260 1.00 97.81 84 TYR A CA 1
ATOM 633 C C . TYR A 1 84 ? 3.996 -1.886 0.193 1.00 97.81 84 TYR A C 1
ATOM 635 O O . TYR A 1 84 ? 3.583 -2.602 1.107 1.00 97.81 84 TYR A O 1
ATOM 643 N N . GLU A 1 85 ? 4.567 -0.697 0.414 1.00 97.81 85 GLU A N 1
ATOM 644 C CA . GLU A 1 85 ? 4.693 -0.101 1.751 1.00 97.81 85 GLU A CA 1
ATOM 645 C C . GLU A 1 85 ? 3.322 0.070 2.419 1.00 97.81 85 GLU A C 1
ATOM 647 O O . GLU A 1 85 ? 3.157 -0.317 3.576 1.00 97.81 85 GLU A O 1
ATOM 652 N N . LEU A 1 86 ? 2.317 0.559 1.685 1.00 97.62 86 LEU A N 1
ATOM 653 C CA . LEU A 1 86 ? 0.958 0.715 2.206 1.00 97.62 86 LEU A CA 1
ATOM 654 C C . LEU A 1 86 ? 0.326 -0.634 2.554 1.00 97.62 86 LEU A C 1
ATOM 656 O O . LEU A 1 86 ? -0.229 -0.793 3.636 1.00 97.62 86 LEU A O 1
ATOM 660 N N . ALA A 1 87 ? 0.447 -1.626 1.670 1.00 97.44 87 ALA A N 1
ATOM 661 C CA . ALA A 1 87 ? -0.069 -2.970 1.913 1.00 97.44 87 ALA A CA 1
ATOM 662 C C . ALA A 1 87 ? 0.585 -3.631 3.140 1.00 97.44 87 ALA A C 1
ATOM 664 O O . ALA A 1 87 ? -0.076 -4.362 3.874 1.00 97.44 87 ALA A O 1
ATOM 665 N N . ASN A 1 88 ? 1.876 -3.376 3.387 1.00 96.69 88 ASN A N 1
ATOM 666 C CA . ASN A 1 88 ? 2.551 -3.802 4.614 1.00 96.69 88 ASN A CA 1
ATOM 667 C C . ASN A 1 88 ? 1.989 -3.074 5.843 1.00 96.69 88 ASN A C 1
ATOM 669 O O . ASN A 1 88 ? 1.680 -3.725 6.837 1.00 96.69 88 ASN A O 1
ATOM 673 N N . ALA A 1 89 ? 1.832 -1.751 5.763 1.00 95.88 89 ALA A N 1
ATOM 674 C CA . ALA A 1 89 ? 1.350 -0.927 6.868 1.00 95.88 89 ALA A CA 1
ATOM 675 C C . ALA A 1 89 ? -0.100 -1.241 7.272 1.00 95.88 89 ALA A C 1
ATOM 677 O O . ALA A 1 89 ? -0.444 -1.100 8.439 1.00 95.88 89 ALA A O 1
ATOM 678 N N . LEU A 1 90 ? -0.940 -1.675 6.328 1.00 95.31 90 LEU A N 1
ATOM 679 C CA . LEU A 1 90 ? -2.344 -2.016 6.577 1.00 95.31 90 LEU A CA 1
ATOM 680 C C . LEU A 1 90 ? -2.558 -3.455 7.059 1.00 95.31 90 LEU A C 1
ATOM 682 O O . LEU A 1 90 ? -3.615 -3.746 7.608 1.00 95.31 90 LEU A O 1
ATOM 686 N N . ALA A 1 91 ? -1.585 -4.352 6.872 1.00 95.44 91 ALA A N 1
ATOM 687 C CA . ALA A 1 91 ? -1.779 -5.776 7.138 1.00 95.44 91 ALA A CA 1
ATOM 688 C C . ALA A 1 91 ? -2.131 -6.070 8.605 1.00 95.44 91 ALA A C 1
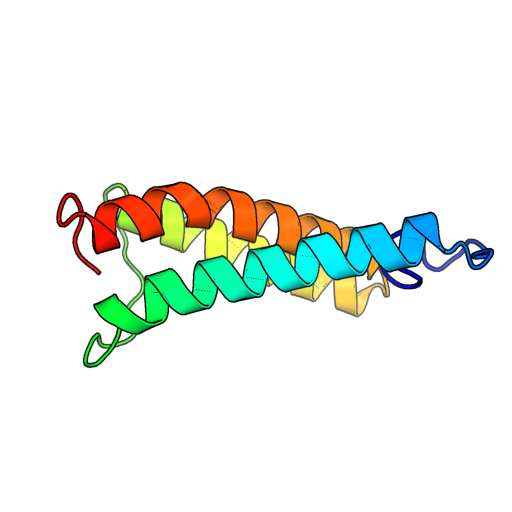ATOM 690 O O . ALA A 1 91 ? -3.144 -6.713 8.865 1.00 95.44 91 ALA A O 1
ATOM 691 N N . THR A 1 92 ? -1.326 -5.589 9.555 1.00 95.69 92 THR A N 1
ATOM 692 C CA . THR A 1 92 ? -1.594 -5.801 10.987 1.00 95.69 92 THR A CA 1
ATOM 693 C C . THR A 1 92 ? -2.844 -5.052 11.459 1.00 95.69 92 THR A C 1
ATOM 695 O O . THR A 1 92 ? -3.714 -5.714 12.014 1.00 95.69 92 THR A O 1
ATOM 698 N N . PRO A 1 93 ? -3.023 -3.744 11.170 1.00 94.88 93 PRO A N 1
ATOM 699 C CA . PRO A 1 93 ? -4.221 -3.024 11.602 1.00 94.88 93 PRO A CA 1
ATOM 700 C C . PRO A 1 93 ? -5.533 -3.652 11.122 1.00 94.88 93 PRO A C 1
ATOM 702 O O . PRO A 1 93 ? -6.481 -3.740 11.892 1.00 94.88 93 PRO A O 1
ATOM 705 N N . LEU A 1 94 ? -5.597 -4.124 9.871 1.00 93.81 94 LEU A N 1
ATOM 706 C CA . LEU A 1 94 ? -6.806 -4.776 9.358 1.00 93.81 94 LEU A CA 1
ATOM 707 C C . LEU A 1 94 ? -7.081 -6.118 10.046 1.00 93.81 94 LEU A C 1
ATOM 709 O O . LEU A 1 94 ? -8.240 -6.430 10.307 1.00 93.81 94 LEU A O 1
ATOM 713 N N . ASN A 1 95 ? -6.039 -6.887 10.373 1.00 94.44 95 ASN A N 1
ATOM 714 C CA . ASN A 1 95 ? -6.201 -8.112 11.157 1.00 94.44 95 ASN A CA 1
ATOM 715 C C . ASN A 1 95 ? -6.673 -7.808 12.583 1.00 94.44 95 ASN A C 1
ATOM 717 O O . ASN A 1 95 ? -7.587 -8.467 13.062 1.00 94.44 95 ASN A O 1
ATOM 721 N N . ASP A 1 96 ? -6.112 -6.791 13.242 1.00 95.00 96 ASP A N 1
ATOM 722 C CA . ASP A 1 96 ? -6.540 -6.401 14.589 1.00 95.00 96 ASP A CA 1
ATOM 723 C C . ASP A 1 96 ? -8.010 -5.961 14.605 1.00 95.00 96 ASP A C 1
ATOM 725 O O . ASP A 1 96 ? -8.745 -6.296 15.534 1.00 95.00 96 ASP A O 1
ATOM 729 N N . VAL A 1 97 ? -8.469 -5.264 13.561 1.00 93.56 97 VAL A N 1
ATOM 730 C CA . VAL A 1 97 ? -9.890 -4.931 13.384 1.00 93.56 97 VAL A CA 1
ATOM 731 C C . VAL A 1 97 ? -10.736 -6.193 13.185 1.00 93.56 97 VAL A C 1
ATOM 733 O O . VAL A 1 97 ? -11.757 -6.349 13.851 1.00 93.56 97 VAL A O 1
ATOM 736 N N . ALA A 1 98 ? -10.321 -7.115 12.312 1.00 92.31 98 ALA A N 1
ATOM 737 C CA . ALA A 1 98 ? -11.045 -8.367 12.066 1.00 92.31 98 ALA A CA 1
ATOM 738 C C . ALA A 1 98 ? -11.113 -9.281 13.307 1.00 92.31 98 ALA A C 1
ATOM 740 O O . ALA A 1 98 ? -12.103 -9.976 13.518 1.00 92.31 98 ALA A O 1
ATOM 741 N N . GLU A 1 99 ? -10.094 -9.245 14.166 1.00 94.06 99 GLU A N 1
ATOM 742 C CA . GLU A 1 99 ? -10.039 -9.992 15.427 1.00 94.06 99 GLU A CA 1
ATOM 743 C C . GLU A 1 99 ? -10.737 -9.268 16.597 1.00 94.06 99 GLU A C 1
ATOM 745 O O . GLU A 1 99 ? -10.749 -9.780 17.719 1.00 94.06 99 GLU A O 1
ATOM 750 N N . GLY A 1 100 ? -11.309 -8.078 16.369 1.00 91.25 100 GLY A N 1
ATOM 751 C CA . GLY A 1 100 ? -11.986 -7.280 17.398 1.00 91.25 100 GLY A CA 1
ATOM 752 C C . GLY A 1 100 ? -11.046 -6.639 18.428 1.00 91.25 100 GLY A C 1
ATOM 753 O O . GLY A 1 100 ? -11.489 -6.230 19.501 1.00 91.25 100 GLY A O 1
ATOM 754 N N . LYS A 1 101 ? -9.747 -6.557 18.123 1.00 92.81 101 LYS A N 1
ATOM 755 C CA . LYS A 1 101 ? -8.709 -5.923 18.955 1.00 92.81 101 LYS A CA 1
ATOM 756 C C . LYS A 1 101 ? -8.576 -4.421 18.696 1.00 92.81 101 LYS A C 1
ATOM 758 O O . LYS A 1 101 ? -8.014 -3.711 19.527 1.00 92.81 101 LYS A O 1
ATOM 763 N N . ALA A 1 102 ? -9.089 -3.944 17.564 1.00 90.75 102 ALA A N 1
ATOM 764 C CA . ALA A 1 102 ? -9.106 -2.541 17.173 1.00 90.75 102 ALA A CA 1
ATOM 765 C C . ALA A 1 102 ? -10.465 -2.150 16.571 1.00 90.75 102 ALA A C 1
ATOM 767 O O . ALA A 1 102 ? -11.220 -2.998 16.099 1.00 90.75 102 ALA A O 1
ATOM 768 N N . ASN A 1 103 ? -10.767 -0.851 16.575 1.00 85.06 103 ASN A N 1
ATOM 769 C CA . ASN A 1 103 ? -11.960 -0.313 15.924 1.00 85.06 103 ASN A CA 1
ATOM 770 C C . ASN A 1 103 ? -11.682 -0.033 14.441 1.00 85.06 103 ASN A C 1
ATOM 772 O O . ASN A 1 103 ? -10.581 0.407 14.099 1.00 85.06 103 ASN A O 1
ATOM 776 N N . ALA A 1 104 ? -12.693 -0.272 13.603 1.00 81.38 104 ALA A N 1
ATOM 777 C CA . ALA A 1 104 ? -12.693 0.046 12.175 1.00 81.38 104 ALA A CA 1
ATOM 778 C C . ALA A 1 104 ? -12.795 1.555 11.894 1.00 81.38 104 ALA A C 1
ATOM 780 O O . ALA A 1 104 ? -13.460 2.268 12.685 1.00 81.38 104 ALA A O 1
#

pLDDT: mean 93.42, std 4.93, range [76.38, 98.69]

Sequence (104 aa):
FMLSDSPPERDVEWTDDGAAGAHRFVQRIWRLVQIAAESLPGVKPAAAKDGDAGAVSKAAHKILRAVGEDIEKLGFNRAIARIYELANALATPLNDVAEGKANA

Foldseek 3Di:
DQLAPDFPPDDDDDDPVVVVVVVVVVVLVVVLVVLQVVACVPPDDDQDCDDLSNVLSVLVVVLVVQLVVCVVVSNSNSSVVSVVVNSVSSVVVSVCSSVVNDHD